Protein AF-A0A2D1VJM4-F1 (afdb_monomer)

Foldseek 3Di:
DCVVVVVVVVVVVVVPVVDDDDPCCCVVQVVVDCVSVVVVVVVVVVVVVVVVVVCCQVDDPVNDCVVNNDHVVCVVVVVVVVVLVVQLVVCVVVVDDSVRSNVPDDD

Radius of gyration: 26.11 Å; Cα contacts (8 Å, |Δi|>4): 42; chains: 1; bounding box: 46×23×72 Å

InterPro domains:
  IPR000932 Photosystem antenna protein-like [PF00421] (1-107)
  IPR036001 Photosystem antenna protein-like superfamily [SSF161077] (1-107)

Organism: Pinus pinaster (NCBI:txid71647)

Solvent-accessible surface area (backbone atoms only — not comparable to full-atom values): 6315 Å² total; per-residue (Å²): 109,68,68,65,53,49,56,50,49,52,55,53,48,54,47,62,74,74,48,81,78,55,68,69,57,38,62,74,59,42,68,88,42,69,64,48,55,52,55,55,46,51,53,53,51,50,52,51,50,54,52,53,53,48,39,60,63,73,50,43,96,89,42,44,45,94,82,72,48,79,46,68,66,43,60,80,66,38,50,66,55,55,53,51,52,50,52,34,52,51,31,44,75,72,70,41,51,74,70,58,23,56,71,70,56,81,133

Mean predicted aligned error: 3.36 Å

Secondary structure (DSSP, 8-state):
-HHHHHHHHHHHHHHHHH-PPPHHHHHHTTTTSHHHHHHHHHHHHHHHHHHHHHHHHH--TTS-HHHH---HHHHHTTHHHHHHHHHHHHHHHTT--HHHHHHTS--

Sequence (107 aa):
HHIAAGILGILAGLFHLSVRPPQRLYVGLRMGNIETVLSSSIAAVFFAAFIVAGTMWYGSATTPVELFGPTRYQWDQGYFQQEIDRRVRAGLAENLSLSEAWSKIPE

Nearest PDB structures (foldseek):
  8c29-assembly1_b  TM=9.956E-01  e=5.196E-12  Picea abies
  7n8o-assembly1_B  TM=9.922E-01  e=6.494E-11  Synechocystis sp. PCC 6803 substr. Kazusa
  8bd3-assembly1_b  TM=9.918E-01  e=1.385E-10  Chlorella ohadii
  8xlp-assembly1_B  TM=9.930E-01  e=3.571E-10  Rhodomonas salina
  8iwh-assembly1_b  TM=9.900E-01  e=7.153E-10  Thalassiosira pseudonana

pLDDT: mean 98.23, std 0.88, range [90.81, 98.81]

Structure (mmCIF, N/CA/C/O backbone):
data_AF-A0A2D1VJM4-F1
#
_entry.id   AF-A0A2D1VJM4-F1
#
loop_
_atom_site.group_PDB
_atom_site.id
_atom_site.type_symbol
_atom_site.label_atom_id
_atom_site.label_alt_id
_atom_site.label_comp_id
_atom_site.label_asym_id
_atom_site.label_entity_id
_atom_site.label_seq_id
_atom_site.pdbx_PDB_ins_code
_atom_site.Cartn_x
_atom_site.Cartn_y
_atom_site.Cartn_z
_atom_site.occupancy
_atom_site.B_iso_or_equiv
_atom_site.auth_seq_id
_atom_site.auth_comp_id
_atom_site.auth_asym_id
_atom_site.auth_atom_id
_atom_site.pdbx_PDB_model_num
ATOM 1 N N . HIS A 1 1 ? 8.755 -8.729 -0.168 1.00 95.94 1 HIS A N 1
ATOM 2 C CA . HIS A 1 1 ? 8.692 -7.934 -1.414 1.00 95.94 1 HIS A CA 1
ATOM 3 C C . HIS A 1 1 ? 10.048 -7.304 -1.750 1.00 95.94 1 HIS A C 1
ATOM 5 O O . HIS A 1 1 ? 10.660 -7.753 -2.708 1.00 95.94 1 HIS A O 1
ATOM 11 N N . HIS A 1 2 ? 10.568 -6.374 -0.933 1.00 98.31 2 HIS A N 1
ATOM 12 C CA . HIS A 1 2 ? 11.827 -5.650 -1.196 1.00 98.31 2 HIS A CA 1
ATOM 13 C C . HIS A 1 2 ? 13.049 -6.530 -1.526 1.00 98.31 2 HIS A C 1
ATOM 15 O O . HIS A 1 2 ? 13.706 -6.272 -2.523 1.00 98.31 2 HIS A O 1
ATOM 21 N N . ILE A 1 3 ? 13.331 -7.588 -0.750 1.00 98.50 3 ILE A N 1
ATOM 22 C CA . ILE A 1 3 ? 14.501 -8.464 -0.9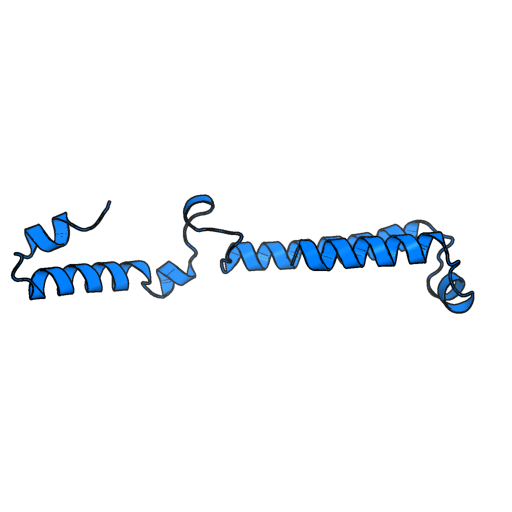83 1.00 98.50 3 ILE A CA 1
ATOM 23 C C . ILE A 1 3 ? 14.431 -9.131 -2.362 1.00 98.50 3 ILE A C 1
ATOM 25 O O . ILE A 1 3 ? 15.349 -9.005 -3.165 1.00 98.50 3 ILE A O 1
ATOM 29 N N . ALA A 1 4 ? 13.320 -9.811 -2.655 1.00 98.69 4 ALA A N 1
ATOM 30 C CA . ALA A 1 4 ? 13.146 -10.523 -3.919 1.00 98.69 4 ALA A CA 1
ATOM 31 C C . ALA A 1 4 ? 13.171 -9.567 -5.125 1.00 98.69 4 ALA A C 1
ATOM 33 O O . ALA A 1 4 ? 13.868 -9.835 -6.102 1.00 98.69 4 ALA A O 1
ATOM 34 N N . ALA A 1 5 ? 12.464 -8.433 -5.038 1.00 98.38 5 ALA A N 1
ATOM 35 C CA . ALA A 1 5 ? 12.463 -7.418 -6.091 1.00 98.38 5 ALA A CA 1
ATOM 36 C C . ALA A 1 5 ? 13.851 -6.783 -6.280 1.00 98.38 5 ALA A C 1
ATOM 38 O O . ALA A 1 5 ? 14.261 -6.547 -7.412 1.00 98.38 5 ALA A O 1
ATOM 39 N N . GLY A 1 6 ? 14.597 -6.564 -5.193 1.00 98.44 6 GLY A N 1
ATOM 40 C CA . GLY A 1 6 ? 15.962 -6.041 -5.234 1.00 98.44 6 GLY A CA 1
ATOM 41 C C . GLY A 1 6 ? 16.929 -6.986 -5.947 1.00 98.44 6 GLY A C 1
ATOM 42 O O . GLY A 1 6 ? 17.649 -6.556 -6.845 1.00 98.44 6 GLY A O 1
ATOM 43 N N . ILE A 1 7 ? 16.896 -8.282 -5.617 1.00 98.75 7 ILE A N 1
ATOM 44 C CA . ILE A 1 7 ? 17.716 -9.299 -6.297 1.00 98.75 7 ILE A CA 1
ATOM 45 C C . ILE A 1 7 ? 17.374 -9.348 -7.788 1.00 98.75 7 ILE A C 1
ATOM 47 O O . ILE A 1 7 ? 18.268 -9.292 -8.632 1.00 98.75 7 ILE A O 1
ATOM 51 N N . LEU A 1 8 ? 16.082 -9.397 -8.124 1.00 98.75 8 LEU A N 1
ATOM 52 C CA . LEU A 1 8 ? 15.642 -9.411 -9.516 1.00 98.75 8 LEU A CA 1
ATOM 53 C C . LEU A 1 8 ? 16.064 -8.136 -10.264 1.00 98.75 8 LEU A C 1
ATOM 55 O O . LEU A 1 8 ? 16.500 -8.220 -11.410 1.00 98.75 8 LEU A O 1
ATOM 59 N N . GLY A 1 9 ? 15.990 -6.973 -9.613 1.00 98.62 9 GLY A N 1
ATOM 60 C CA . GLY A 1 9 ? 16.422 -5.693 -10.169 1.00 98.62 9 GLY A CA 1
ATOM 61 C C . GLY A 1 9 ? 17.912 -5.663 -10.511 1.00 98.62 9 GLY A C 1
ATOM 62 O O . GLY A 1 9 ? 18.275 -5.175 -11.579 1.00 98.62 9 GLY A O 1
ATOM 63 N N . ILE A 1 10 ? 18.770 -6.246 -9.666 1.00 98.75 10 ILE A N 1
ATOM 64 C CA . ILE A 1 10 ? 20.211 -6.372 -9.948 1.00 98.75 10 ILE A CA 1
ATOM 65 C C . ILE A 1 10 ? 20.442 -7.249 -11.182 1.00 98.75 10 ILE A C 1
ATOM 67 O O . ILE A 1 10 ? 21.172 -6.854 -12.091 1.00 98.75 10 ILE A O 1
ATOM 71 N N . LEU A 1 11 ? 19.795 -8.416 -11.245 1.00 98.81 11 LEU A N 1
ATOM 72 C CA . LEU A 1 11 ? 19.932 -9.333 -12.380 1.00 98.81 11 LEU A CA 1
ATOM 73 C C . LEU A 1 11 ? 19.446 -8.693 -13.690 1.00 98.81 11 LEU A C 1
ATOM 75 O O . LEU A 1 11 ? 20.138 -8.763 -14.706 1.00 98.81 11 LEU A O 1
ATOM 79 N N . ALA A 1 12 ? 18.295 -8.018 -13.661 1.00 98.69 12 ALA A N 1
ATOM 80 C CA . ALA A 1 12 ? 17.764 -7.290 -14.810 1.00 98.69 12 ALA A CA 1
ATOM 81 C C . ALA A 1 12 ? 18.677 -6.122 -15.225 1.00 98.69 12 ALA A C 1
ATOM 83 O O . ALA A 1 12 ? 18.902 -5.908 -16.416 1.00 98.69 12 ALA A O 1
ATOM 84 N N . GLY A 1 13 ? 19.254 -5.399 -14.261 1.00 98.56 13 GLY A N 1
ATOM 85 C CA . GLY A 1 13 ? 20.226 -4.337 -14.518 1.00 98.56 13 GLY A CA 1
ATOM 86 C C . GLY A 1 13 ? 21.481 -4.850 -15.229 1.00 98.56 13 GLY A C 1
ATOM 87 O O . GLY A 1 13 ? 21.880 -4.292 -16.250 1.00 98.56 13 GLY A O 1
ATOM 88 N N . LEU A 1 14 ? 22.061 -5.958 -14.753 1.00 98.81 14 LEU A N 1
ATOM 89 C CA . LEU A 1 14 ? 23.212 -6.604 -15.400 1.00 98.81 14 LEU A CA 1
ATOM 90 C C . LEU A 1 14 ? 22.886 -7.066 -16.823 1.00 98.81 14 LEU A C 1
ATOM 92 O O . LEU A 1 14 ? 23.695 -6.879 -17.735 1.00 98.81 14 LEU A O 1
ATOM 96 N N . PHE A 1 15 ? 21.690 -7.617 -17.033 1.00 98.69 15 PHE A N 1
ATOM 97 C CA . PHE A 1 15 ? 21.215 -7.979 -18.364 1.00 98.69 15 PHE A CA 1
ATOM 98 C C . PHE A 1 15 ? 21.153 -6.756 -19.295 1.00 98.69 15 PHE A C 1
ATOM 100 O O . PHE A 1 15 ? 21.707 -6.797 -20.393 1.00 98.69 15 PHE A O 1
ATOM 107 N N . HIS A 1 16 ? 20.560 -5.645 -18.846 1.00 98.50 16 HIS A N 1
ATOM 108 C CA . HIS A 1 16 ? 20.438 -4.422 -19.646 1.00 98.50 16 HIS A CA 1
ATOM 109 C C . HIS A 1 16 ? 21.773 -3.709 -19.924 1.00 98.50 16 HIS A C 1
ATOM 111 O O . HIS A 1 16 ? 21.878 -3.006 -20.928 1.00 98.50 16 HIS A O 1
ATOM 117 N N . LEU A 1 17 ? 22.799 -3.908 -19.091 1.00 98.56 17 LEU A N 1
ATOM 118 C CA . LEU A 1 17 ? 24.168 -3.455 -19.376 1.00 98.56 17 LEU A CA 1
ATOM 119 C C . LEU A 1 17 ? 24.879 -4.342 -20.405 1.00 98.56 17 LEU A C 1
ATOM 121 O O . LEU A 1 17 ? 25.684 -3.853 -21.195 1.00 98.56 17 LEU A O 1
ATOM 125 N N . SER A 1 18 ? 24.588 -5.642 -20.392 1.00 98.62 18 SER A N 1
ATOM 126 C CA . SER A 1 18 ? 25.315 -6.641 -21.183 1.00 98.62 18 SER A CA 1
ATOM 127 C C . SER A 1 18 ? 24.720 -6.862 -22.577 1.00 98.62 18 SER A C 1
ATOM 129 O O . SER A 1 18 ? 25.409 -7.353 -23.469 1.00 98.62 18 SER A O 1
ATOM 131 N N . VAL A 1 19 ? 23.442 -6.525 -22.783 1.00 98.62 19 VAL A N 1
ATOM 132 C CA . VAL A 1 19 ? 22.688 -6.876 -23.995 1.00 98.62 19 VAL A CA 1
ATOM 133 C C . VAL A 1 19 ? 22.093 -5.631 -24.653 1.00 98.62 19 VAL A C 1
ATOM 135 O O . VAL A 1 19 ? 21.367 -4.858 -24.031 1.00 98.62 19 VAL A O 1
ATOM 138 N N . ARG A 1 20 ? 22.366 -5.441 -25.952 1.00 98.50 20 ARG A N 1
ATOM 139 C CA . ARG A 1 20 ? 21.769 -4.353 -26.749 1.00 98.50 20 ARG A CA 1
ATOM 140 C C . ARG A 1 20 ? 20.321 -4.691 -27.142 1.00 98.50 20 ARG A C 1
ATOM 142 O O . ARG A 1 20 ? 20.020 -5.862 -27.377 1.00 98.50 20 ARG A O 1
ATOM 149 N N . PRO A 1 21 ? 19.426 -3.693 -27.278 1.00 98.12 21 PRO A N 1
ATOM 150 C CA . PRO A 1 21 ? 18.046 -3.942 -27.685 1.00 98.12 21 PRO A CA 1
ATOM 151 C C . PRO A 1 21 ? 17.944 -4.587 -29.080 1.00 98.12 21 PRO A C 1
ATOM 153 O O . PRO A 1 21 ? 18.660 -4.174 -29.996 1.00 98.12 21 PRO A O 1
ATOM 156 N N . PRO A 1 22 ? 17.015 -5.536 -29.294 1.00 98.44 22 PRO A N 1
ATOM 157 C CA . PRO A 1 22 ? 16.700 -6.049 -30.624 1.00 98.44 22 PRO A CA 1
ATOM 158 C C . PRO A 1 22 ? 16.214 -4.941 -31.567 1.00 98.44 22 PRO A C 1
ATOM 160 O O . PRO A 1 22 ? 15.420 -4.087 -31.169 1.00 98.44 22 PRO A O 1
ATOM 163 N N . GLN A 1 23 ? 16.598 -5.006 -32.847 1.00 98.38 23 GLN A N 1
ATOM 164 C CA . GLN A 1 23 ? 16.257 -3.987 -33.854 1.00 98.38 23 GLN A CA 1
ATOM 165 C C . GLN A 1 23 ? 14.749 -3.693 -33.926 1.00 98.38 23 GLN A C 1
ATOM 167 O O . GLN A 1 23 ? 14.346 -2.532 -33.980 1.00 98.38 23 GLN A O 1
ATOM 172 N N . ARG A 1 24 ? 13.909 -4.737 -33.886 1.00 98.50 24 ARG A N 1
ATOM 173 C CA . ARG A 1 24 ? 12.443 -4.595 -33.945 1.00 98.50 24 ARG A CA 1
ATOM 174 C C . ARG A 1 24 ? 11.897 -3.753 -32.791 1.00 98.50 24 ARG A C 1
ATOM 176 O O . ARG A 1 24 ? 11.053 -2.896 -33.024 1.00 98.50 24 ARG A O 1
ATOM 183 N N . LEU A 1 25 ? 12.399 -3.966 -31.572 1.00 98.25 25 LEU A N 1
ATOM 184 C CA . LEU A 1 25 ? 11.988 -3.196 -30.395 1.00 98.25 25 LEU A CA 1
ATOM 185 C C . LEU A 1 25 ? 12.560 -1.779 -30.431 1.00 98.25 25 LEU A C 1
ATOM 187 O O . LEU A 1 25 ? 11.837 -0.833 -30.140 1.00 98.25 25 LEU A O 1
ATOM 191 N N . TYR A 1 26 ? 13.824 -1.627 -30.838 1.00 98.44 26 TYR A N 1
ATOM 192 C CA . TYR A 1 26 ? 14.471 -0.319 -30.933 1.00 98.44 26 TYR A CA 1
ATOM 193 C C . TYR A 1 26 ? 13.706 0.632 -31.861 1.00 98.44 26 TYR A C 1
ATOM 195 O O . TYR A 1 26 ? 13.426 1.772 -31.491 1.00 98.44 26 TYR A O 1
ATOM 203 N N . VAL A 1 27 ? 13.319 0.146 -33.045 1.00 98.12 27 VAL A N 1
ATOM 204 C CA . VAL A 1 27 ? 12.540 0.924 -34.019 1.00 98.12 27 VAL A CA 1
ATOM 205 C C . VAL A 1 27 ? 11.081 1.051 -33.582 1.00 98.12 27 VAL A C 1
ATOM 207 O O . VAL A 1 27 ? 10.547 2.158 -33.575 1.00 98.12 27 VAL A O 1
ATOM 210 N N . GLY A 1 28 ? 10.444 -0.054 -33.179 1.00 98.25 28 GLY A N 1
ATOM 211 C CA . GLY A 1 28 ? 9.023 -0.076 -32.818 1.00 98.25 28 GLY A CA 1
ATOM 212 C C . GLY A 1 28 ? 8.679 0.835 -31.638 1.00 98.25 28 GLY A C 1
ATOM 213 O O . GLY A 1 28 ? 7.645 1.494 -31.660 1.00 98.25 28 GLY A O 1
ATOM 214 N N . LEU A 1 29 ? 9.573 0.927 -30.649 1.00 98.25 29 LEU A N 1
ATOM 215 C CA . LEU A 1 29 ? 9.426 1.799 -29.479 1.00 98.25 29 LEU A CA 1
ATOM 216 C C . LEU A 1 29 ? 10.178 3.130 -29.615 1.00 98.25 29 LEU A C 1
ATOM 218 O O . LEU A 1 29 ? 10.233 3.892 -28.660 1.00 98.25 29 LEU A O 1
ATOM 222 N N . ARG A 1 30 ? 10.777 3.423 -30.777 1.00 98.19 30 ARG A N 1
ATOM 223 C CA . ARG A 1 30 ? 11.528 4.666 -31.030 1.00 98.19 30 ARG A CA 1
ATOM 224 C C . ARG A 1 30 ? 12.593 4.971 -29.964 1.00 98.19 30 ARG A C 1
ATOM 226 O O . ARG A 1 30 ? 12.749 6.119 -29.558 1.00 98.19 30 ARG A O 1
ATOM 233 N N . MET A 1 31 ? 13.368 3.968 -29.547 1.00 98.38 31 MET A N 1
ATOM 234 C CA . MET A 1 31 ? 14.315 4.058 -28.417 1.00 98.38 31 MET A CA 1
ATOM 235 C C . MET A 1 31 ? 15.456 5.083 -28.591 1.00 98.38 31 MET A C 1
ATOM 237 O O . MET A 1 31 ? 16.204 5.326 -27.649 1.00 98.38 31 MET A O 1
ATOM 241 N N . GLY A 1 32 ? 15.614 5.681 -29.777 1.00 97.81 32 GLY A N 1
ATOM 242 C CA . GLY A 1 32 ? 16.527 6.807 -30.010 1.00 97.81 32 GLY A CA 1
ATOM 243 C C . GLY A 1 32 ? 15.966 8.185 -29.622 1.00 97.81 32 GLY A C 1
ATOM 244 O O . GLY A 1 32 ? 16.732 9.142 -29.579 1.00 97.81 32 GLY A O 1
ATOM 245 N N . ASN A 1 33 ? 14.661 8.308 -29.345 1.00 98.31 33 ASN A N 1
ATOM 246 C CA . ASN A 1 33 ? 14.027 9.554 -28.904 1.00 98.31 33 ASN A CA 1
ATOM 247 C C . ASN A 1 33 ? 13.815 9.537 -27.383 1.00 98.31 33 ASN A C 1
ATOM 249 O O . ASN A 1 33 ? 13.131 8.659 -26.863 1.00 98.31 33 ASN A O 1
ATOM 253 N N . ILE A 1 34 ? 14.329 10.541 -26.672 1.00 98.06 34 ILE A N 1
ATOM 254 C CA . ILE A 1 34 ? 14.187 10.656 -25.215 1.00 98.06 34 ILE A CA 1
ATOM 255 C C . ILE A 1 34 ? 12.728 10.785 -24.752 1.00 98.06 34 ILE A C 1
ATOM 257 O O . ILE A 1 34 ? 12.383 10.313 -23.668 1.00 98.06 34 ILE A O 1
ATOM 261 N N . GLU A 1 35 ? 11.842 11.344 -25.578 1.00 98.50 35 GLU A N 1
ATOM 262 C CA . GLU A 1 35 ? 10.423 11.480 -25.233 1.00 98.50 35 GLU A CA 1
ATOM 263 C C . GLU A 1 35 ? 9.735 10.124 -25.032 1.00 98.50 35 GLU A C 1
ATOM 265 O O . GLU A 1 35 ? 8.776 10.038 -24.267 1.00 98.50 35 GLU A O 1
ATOM 270 N N . THR A 1 36 ? 10.239 9.036 -25.635 1.00 98.44 36 THR A N 1
ATOM 271 C CA . THR A 1 36 ? 9.680 7.704 -25.360 1.00 98.44 36 THR A CA 1
ATOM 272 C C . THR A 1 36 ? 9.942 7.263 -23.923 1.00 98.44 36 THR A C 1
ATOM 274 O O . THR A 1 36 ? 9.083 6.617 -23.325 1.00 98.44 36 THR A O 1
ATOM 277 N N . VAL A 1 37 ? 11.091 7.643 -23.352 1.00 98.44 37 VAL A N 1
ATOM 278 C CA . VAL A 1 37 ? 11.427 7.364 -21.952 1.00 98.44 37 VAL A CA 1
ATOM 279 C C . VAL A 1 37 ? 10.566 8.229 -21.042 1.00 98.44 37 VAL A C 1
ATOM 281 O O . VAL A 1 37 ? 10.057 7.727 -20.041 1.00 98.44 37 VAL A O 1
ATOM 284 N N . LEU A 1 38 ? 10.336 9.496 -21.406 1.00 98.50 38 LEU A N 1
ATOM 285 C CA . LEU A 1 38 ? 9.407 10.369 -20.685 1.00 98.50 38 LEU A CA 1
ATOM 286 C C . LEU A 1 38 ? 7.996 9.767 -20.659 1.00 98.50 38 LEU A C 1
ATOM 288 O O . LEU A 1 38 ? 7.415 9.618 -19.586 1.00 98.50 38 LEU A O 1
ATOM 292 N N . SER A 1 39 ? 7.479 9.347 -21.816 1.00 98.56 39 SER A N 1
ATOM 293 C CA . SER A 1 39 ? 6.146 8.751 -21.934 1.00 98.56 39 SER A CA 1
ATOM 294 C C . SER A 1 39 ? 5.999 7.492 -21.079 1.00 98.56 39 SER A C 1
ATOM 296 O O . SER A 1 39 ? 5.024 7.371 -20.335 1.00 98.56 39 SER A O 1
ATOM 298 N N . SER A 1 40 ? 6.950 6.554 -21.152 1.00 98.44 40 SER A N 1
ATOM 299 C CA . SER A 1 40 ? 6.888 5.331 -20.343 1.00 98.44 40 SER A CA 1
ATOM 300 C C . SER A 1 40 ? 7.057 5.615 -18.848 1.00 98.44 40 SER A C 1
ATOM 302 O O . SER A 1 40 ? 6.423 4.960 -18.022 1.00 98.44 40 SER A O 1
ATOM 304 N N . SER A 1 41 ? 7.873 6.610 -18.488 1.00 98.56 41 SER A N 1
ATOM 305 C CA . SER A 1 41 ? 8.113 6.979 -17.087 1.00 98.56 41 SER A CA 1
ATOM 306 C C . SER A 1 41 ? 6.892 7.642 -16.453 1.00 98.56 41 SER A C 1
ATOM 308 O O . SER A 1 41 ? 6.547 7.302 -15.325 1.00 98.56 41 SER A O 1
ATOM 310 N N . ILE A 1 42 ? 6.186 8.521 -17.177 1.00 98.62 42 ILE A N 1
ATOM 311 C CA . ILE A 1 42 ? 4.924 9.114 -16.702 1.00 98.62 42 ILE A CA 1
ATOM 312 C C . ILE A 1 42 ? 3.899 8.014 -16.416 1.00 98.62 42 ILE A C 1
ATOM 314 O O . ILE A 1 42 ? 3.275 8.027 -15.356 1.00 98.62 42 ILE A O 1
ATOM 318 N N . ALA A 1 43 ? 3.762 7.033 -17.313 1.00 98.75 43 ALA A N 1
ATOM 319 C CA . ALA A 1 43 ? 2.851 5.910 -17.104 1.00 98.75 43 ALA A CA 1
ATOM 320 C C . ALA A 1 43 ? 3.209 5.098 -15.843 1.00 98.75 43 ALA A C 1
ATOM 322 O O . ALA A 1 43 ? 2.326 4.780 -15.046 1.00 98.75 43 ALA A O 1
ATOM 323 N N . ALA A 1 44 ? 4.497 4.809 -15.621 1.00 98.69 44 ALA A N 1
ATOM 324 C CA . ALA A 1 44 ? 4.958 4.079 -14.439 1.00 98.69 44 ALA A CA 1
ATOM 325 C C . ALA A 1 44 ? 4.739 4.861 -13.129 1.00 98.69 44 ALA A C 1
ATOM 327 O O . ALA A 1 44 ? 4.289 4.289 -12.135 1.00 98.69 44 ALA A O 1
ATOM 328 N N . VAL A 1 45 ? 5.015 6.169 -13.124 1.00 98.69 45 VAL A N 1
ATOM 329 C CA . VAL A 1 45 ? 4.810 7.033 -11.948 1.00 98.69 45 VAL A CA 1
ATOM 330 C C . VAL A 1 45 ? 3.324 7.190 -11.636 1.00 98.69 45 VAL A C 1
ATOM 332 O O . VAL A 1 45 ? 2.931 7.079 -10.478 1.00 98.69 45 VAL A O 1
ATOM 335 N N . PHE A 1 46 ? 2.485 7.389 -12.655 1.00 98.38 46 PHE A N 1
ATOM 336 C CA . PHE A 1 46 ? 1.033 7.444 -12.491 1.00 98.38 46 PHE A CA 1
ATOM 337 C C . PHE A 1 46 ? 0.492 6.136 -11.911 1.00 98.38 46 PHE A C 1
ATOM 339 O O . PHE A 1 46 ? -0.267 6.160 -10.946 1.00 98.38 46 PHE A O 1
ATOM 346 N N . PHE A 1 47 ? 0.937 4.990 -12.433 1.00 98.56 47 PHE A N 1
ATOM 347 C CA . PHE A 1 47 ? 0.586 3.689 -11.872 1.00 98.56 47 PHE A CA 1
ATOM 348 C C . PHE A 1 47 ? 0.937 3.605 -10.379 1.00 98.56 47 PHE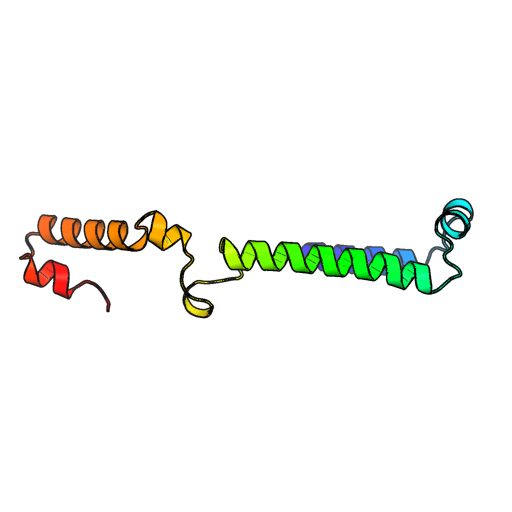 A C 1
ATOM 350 O O . PHE A 1 47 ? 0.070 3.287 -9.566 1.00 98.56 47 PHE A O 1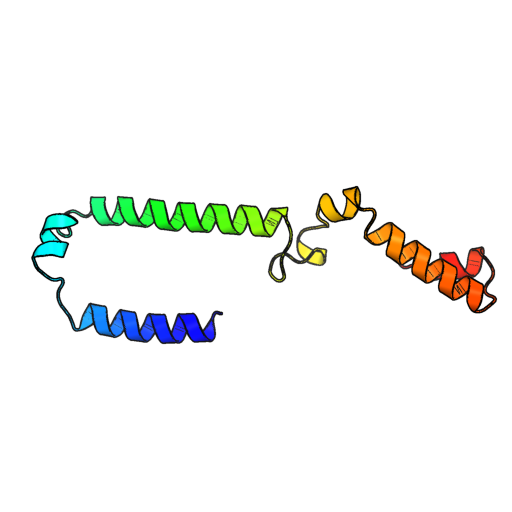
ATOM 357 N N . ALA A 1 48 ? 2.166 3.968 -9.998 1.00 98.69 48 ALA A N 1
ATOM 358 C CA . ALA A 1 48 ? 2.579 3.976 -8.596 1.00 98.69 48 ALA A CA 1
ATOM 359 C C . ALA A 1 48 ? 1.712 4.913 -7.734 1.00 98.69 48 ALA A C 1
ATOM 361 O O . ALA A 1 48 ? 1.292 4.520 -6.646 1.00 98.69 48 ALA A O 1
ATOM 362 N N . ALA A 1 49 ? 1.391 6.111 -8.236 1.00 98.81 49 ALA A N 1
ATOM 363 C CA . ALA A 1 49 ? 0.554 7.091 -7.546 1.00 98.81 49 ALA A CA 1
ATOM 364 C C . ALA A 1 49 ? -0.850 6.544 -7.228 1.00 98.81 49 ALA A C 1
ATOM 366 O O . ALA A 1 49 ? -1.346 6.720 -6.116 1.00 98.81 49 ALA A O 1
ATOM 367 N N . PHE A 1 50 ? -1.473 5.826 -8.167 1.00 98.69 50 PHE A N 1
ATOM 368 C CA . PHE A 1 50 ? -2.786 5.212 -7.940 1.00 98.69 50 PHE A CA 1
ATOM 369 C C . PHE A 1 50 ? -2.740 4.087 -6.909 1.00 98.69 50 PHE A C 1
ATOM 371 O O . PHE A 1 50 ? -3.640 3.988 -6.073 1.00 98.69 50 PHE A O 1
ATOM 378 N N . ILE A 1 51 ? -1.686 3.266 -6.929 1.00 98.75 51 ILE A N 1
ATOM 379 C CA . ILE A 1 51 ? -1.515 2.205 -5.933 1.00 98.75 51 ILE A CA 1
ATOM 380 C C . ILE A 1 51 ? -1.388 2.805 -4.531 1.00 98.75 51 ILE A C 1
ATOM 382 O O . ILE A 1 51 ? -2.104 2.369 -3.630 1.00 98.75 51 ILE A O 1
ATOM 386 N N . VAL A 1 52 ? -0.545 3.827 -4.342 1.00 98.75 52 VAL A N 1
ATOM 387 C CA . VAL A 1 52 ? -0.366 4.439 -3.013 1.00 98.75 52 VAL A CA 1
ATOM 388 C C . VAL A 1 52 ? -1.596 5.222 -2.549 1.00 98.75 52 VAL A C 1
ATOM 390 O O . VAL A 1 52 ? -1.897 5.219 -1.359 1.00 98.75 52 VAL A O 1
ATOM 393 N N . ALA A 1 53 ? -2.356 5.835 -3.464 1.00 98.81 53 ALA A N 1
ATOM 394 C CA . ALA A 1 53 ? -3.635 6.458 -3.125 1.00 98.81 53 ALA A CA 1
ATOM 395 C C . ALA A 1 53 ? -4.638 5.416 -2.601 1.00 98.81 53 ALA A C 1
ATOM 397 O O . ALA A 1 53 ? -5.290 5.632 -1.579 1.00 98.81 53 ALA A O 1
ATOM 398 N N . G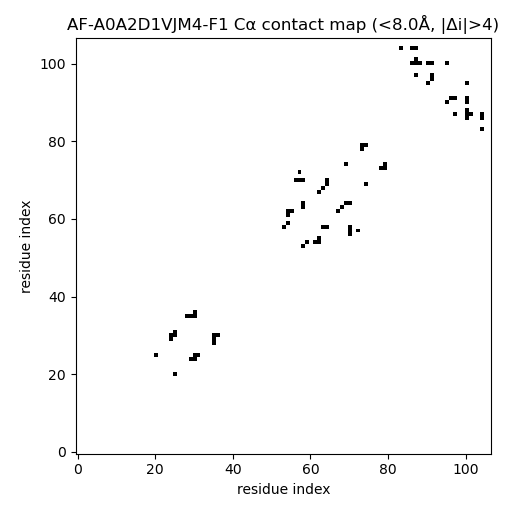LY A 1 54 ? -4.717 4.258 -3.263 1.00 98.69 54 GLY A N 1
ATOM 399 C CA . GLY A 1 54 ? -5.554 3.146 -2.824 1.00 98.69 54 GLY A CA 1
ATOM 400 C C . GLY A 1 54 ? -5.136 2.599 -1.458 1.00 98.69 54 GLY A C 1
ATOM 401 O O . GLY A 1 54 ? -5.964 2.515 -0.553 1.00 98.69 54 GLY A O 1
ATOM 402 N N . THR A 1 55 ? -3.859 2.257 -1.268 1.00 98.81 55 THR A N 1
ATOM 403 C CA . THR A 1 55 ? -3.389 1.679 0.006 1.00 98.81 55 THR A CA 1
ATOM 404 C C . THR A 1 55 ? -3.477 2.659 1.174 1.00 98.81 55 THR A C 1
ATOM 406 O O . THR A 1 55 ? -3.692 2.230 2.309 1.00 98.81 55 THR A O 1
ATOM 409 N N . MET A 1 56 ? -3.368 3.965 0.919 1.00 98.62 56 MET A N 1
ATOM 410 C CA . MET A 1 56 ? -3.627 4.988 1.930 1.00 98.62 56 MET A CA 1
ATOM 411 C C . MET A 1 56 ? -5.106 5.038 2.319 1.00 98.62 56 MET A C 1
ATOM 413 O O . MET A 1 56 ? -5.428 5.037 3.501 1.00 98.62 56 MET A O 1
ATOM 417 N N . TRP A 1 57 ? -6.013 5.031 1.341 1.00 98.69 57 TRP A N 1
ATOM 418 C CA . TRP A 1 57 ? -7.445 5.186 1.602 1.00 98.69 57 TRP A CA 1
ATOM 419 C C . TRP A 1 57 ? -8.098 3.956 2.246 1.00 98.69 57 TRP A C 1
ATOM 421 O O . TRP A 1 57 ? -8.955 4.085 3.121 1.00 98.69 57 TRP A O 1
ATOM 431 N N . TYR A 1 58 ? -7.710 2.757 1.808 1.00 98.50 58 TYR A N 1
ATOM 432 C CA . TYR A 1 58 ? -8.287 1.498 2.292 1.00 98.50 58 TYR A CA 1
ATOM 433 C C . TYR A 1 58 ? -7.537 0.901 3.488 1.00 98.50 58 TYR A C 1
ATOM 435 O O . TYR A 1 58 ? -8.086 0.049 4.184 1.00 98.50 58 TYR A O 1
ATOM 443 N N . GLY A 1 59 ? -6.318 1.370 3.757 1.00 98.19 59 GLY A N 1
ATOM 444 C CA . GLY A 1 59 ? -5.454 0.837 4.803 1.00 98.19 59 GLY A CA 1
ATOM 445 C C . GLY A 1 59 ? -4.640 -0.374 4.339 1.00 98.19 59 GLY A C 1
ATOM 446 O O . GLY A 1 59 ? -5.069 -1.195 3.528 1.00 98.19 59 GLY A O 1
ATOM 447 N N . SER A 1 60 ? -3.418 -0.474 4.852 1.00 98.50 60 SER A N 1
ATOM 448 C CA . SER A 1 60 ? -2.480 -1.560 4.573 1.00 98.50 60 SER A CA 1
ATOM 449 C C . SER A 1 60 ? -1.444 -1.660 5.692 1.00 98.50 60 SER A C 1
ATOM 451 O O . SER A 1 60 ? -1.333 -0.765 6.528 1.00 98.50 60 SER A O 1
ATOM 453 N N . ALA A 1 61 ? -0.611 -2.702 5.672 1.00 98.56 61 ALA A N 1
ATOM 454 C CA . ALA A 1 61 ? 0.499 -2.826 6.619 1.00 98.56 61 ALA A CA 1
ATOM 455 C C . ALA A 1 61 ? 1.512 -1.660 6.542 1.00 98.56 61 ALA A C 1
ATOM 457 O O . ALA A 1 61 ? 2.250 -1.433 7.494 1.00 98.56 61 ALA A O 1
ATOM 458 N N . THR A 1 62 ? 1.561 -0.921 5.426 1.00 98.62 62 THR A N 1
ATOM 459 C CA . THR A 1 62 ? 2.459 0.234 5.245 1.00 98.62 62 THR A CA 1
ATOM 460 C C . THR A 1 62 ? 1.800 1.579 5.558 1.00 98.62 62 THR A C 1
ATOM 462 O O . THR A 1 62 ? 2.465 2.606 5.483 1.00 98.62 62 THR A O 1
ATOM 465 N N . THR A 1 63 ? 0.509 1.592 5.892 1.00 98.62 63 THR A N 1
ATOM 466 C CA . THR A 1 63 ? -0.262 2.795 6.250 1.00 98.62 63 THR A CA 1
ATOM 467 C C . THR A 1 63 ? -0.960 2.578 7.597 1.00 98.62 63 THR A C 1
ATOM 469 O O . THR A 1 63 ? -2.188 2.507 7.661 1.00 98.62 63 THR A O 1
ATOM 472 N N . PRO A 1 64 ? -0.183 2.391 8.685 1.00 98.62 64 PRO A N 1
ATOM 473 C CA . PRO A 1 64 ? -0.728 2.048 9.993 1.00 98.62 64 PRO A CA 1
ATOM 474 C C . PRO A 1 64 ? -1.533 3.202 10.598 1.00 98.62 64 PRO A C 1
ATOM 476 O O . PRO A 1 64 ? -1.146 4.370 10.513 1.00 98.62 64 PRO A O 1
ATOM 479 N N . VAL A 1 65 ? -2.627 2.850 11.276 1.00 98.44 65 VAL A N 1
ATOM 480 C CA . VAL A 1 65 ? -3.582 3.814 11.849 1.00 98.44 65 VAL A CA 1
ATOM 481 C C . VAL A 1 65 ? -2.973 4.721 12.917 1.00 98.44 65 VAL A C 1
ATOM 483 O O . VAL A 1 65 ? -3.394 5.861 13.059 1.00 98.44 65 VAL A O 1
ATOM 486 N N . GLU A 1 66 ? -1.945 4.256 13.624 1.00 98.25 66 GLU A N 1
ATOM 487 C CA . GLU A 1 66 ? -1.228 5.042 14.639 1.00 98.25 66 GLU A CA 1
ATOM 488 C C . GLU A 1 66 ? -0.437 6.210 14.032 1.00 98.25 66 GLU A C 1
ATOM 490 O O . GLU A 1 66 ? -0.172 7.194 14.715 1.00 98.25 66 GLU A O 1
ATOM 495 N N . LEU A 1 67 ? -0.067 6.117 12.748 1.00 98.56 67 LEU A N 1
ATOM 496 C CA . LEU A 1 67 ? 0.700 7.155 12.052 1.00 98.56 67 LEU A CA 1
ATOM 497 C C . LEU A 1 67 ? -0.162 8.004 11.111 1.00 98.56 67 LEU A C 1
ATOM 499 O O . LEU A 1 67 ? 0.160 9.167 10.884 1.00 98.56 67 LEU A O 1
ATOM 503 N N . PHE A 1 68 ? -1.233 7.434 10.550 1.00 98.31 68 PHE A N 1
ATOM 504 C CA . PHE A 1 68 ? -2.047 8.081 9.510 1.00 98.31 68 PHE A CA 1
ATOM 505 C C . PHE A 1 68 ? -3.518 8.296 9.898 1.00 98.31 68 PHE A C 1
ATOM 507 O O . PHE A 1 68 ? -4.272 8.885 9.125 1.00 98.31 68 PHE A O 1
ATOM 514 N N . GLY A 1 69 ? -3.926 7.860 11.089 1.00 98.44 69 GLY A N 1
ATOM 515 C CA . GLY A 1 69 ? -5.317 7.868 11.532 1.00 98.44 69 GLY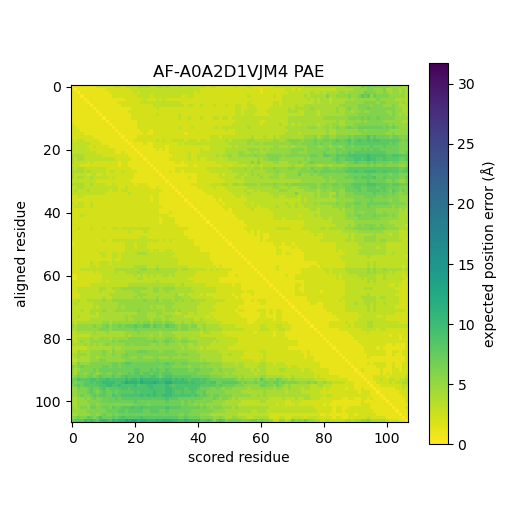 A CA 1
ATOM 516 C C . GLY A 1 69 ? -6.125 6.662 11.026 1.00 98.44 69 GLY A C 1
ATOM 517 O O . GLY A 1 69 ? -5.670 5.908 10.160 1.00 98.44 69 GLY A O 1
ATOM 518 N N . PRO A 1 70 ? -7.328 6.439 11.587 1.00 98.31 70 PRO A N 1
ATOM 519 C CA . PRO A 1 70 ? -8.208 5.358 11.165 1.00 98.31 70 PRO A CA 1
ATOM 520 C C . PRO A 1 70 ? -8.820 5.628 9.787 1.00 98.31 70 PRO A C 1
ATOM 522 O O . PRO A 1 70 ? -8.962 6.772 9.351 1.00 98.31 70 PRO A O 1
ATOM 525 N N . THR A 1 71 ? -9.250 4.566 9.112 1.00 98.69 71 THR A N 1
ATOM 526 C CA . THR A 1 71 ? -9.979 4.700 7.846 1.00 98.69 71 THR A CA 1
ATOM 527 C C . THR A 1 71 ? -11.470 4.905 8.101 1.00 98.69 71 THR A C 1
ATOM 529 O O . THR A 1 71 ? -12.026 4.431 9.095 1.00 98.69 71 THR A O 1
ATOM 532 N N . ARG A 1 72 ? -12.170 5.537 7.149 1.00 98.56 72 ARG A N 1
ATOM 533 C CA . ARG A 1 72 ? -13.638 5.647 7.201 1.00 98.56 72 ARG A CA 1
ATOM 534 C C . ARG A 1 72 ? -14.335 4.290 7.309 1.00 98.56 72 ARG A C 1
ATOM 536 O O . ARG A 1 72 ? -15.394 4.199 7.905 1.00 98.56 72 ARG A O 1
ATOM 543 N N . TYR A 1 73 ? -13.733 3.230 6.772 1.00 98.50 73 TYR A N 1
ATOM 544 C CA . TYR A 1 73 ? -14.331 1.897 6.777 1.00 98.50 73 TYR A CA 1
ATOM 545 C C . TYR A 1 73 ? -14.379 1.303 8.185 1.00 98.50 73 TYR A C 1
ATOM 547 O O . TYR A 1 73 ? -15.321 0.588 8.511 1.00 98.50 73 TYR A O 1
ATOM 555 N N . GLN A 1 74 ? -13.409 1.645 9.039 1.00 98.56 74 GLN A N 1
ATOM 556 C CA . GLN A 1 74 ? -13.436 1.265 10.452 1.00 98.56 74 GLN A CA 1
ATOM 557 C C . GLN A 1 74 ? -14.580 1.963 11.196 1.00 98.56 74 GLN A C 1
ATOM 559 O O . GLN A 1 74 ? -15.208 1.343 12.053 1.00 98.56 74 GLN A O 1
ATOM 564 N N . TRP A 1 75 ? -14.879 3.218 10.849 1.00 98.38 75 TRP A N 1
ATOM 565 C CA . TRP A 1 75 ? -16.034 3.945 11.379 1.00 98.38 75 TRP A CA 1
ATOM 566 C C . TRP A 1 75 ? -17.358 3.382 10.849 1.00 98.38 75 TRP A C 1
ATOM 568 O O . TRP A 1 75 ? -18.211 2.989 11.640 1.00 98.38 75 TRP A O 1
ATOM 578 N N . ASP A 1 76 ? -17.493 3.265 9.525 1.00 98.44 76 ASP A N 1
ATOM 579 C CA . ASP A 1 76 ? -18.708 2.805 8.839 1.00 98.44 76 ASP A CA 1
ATOM 580 C C . ASP A 1 76 ? -19.155 1.407 9.323 1.00 98.44 76 ASP A C 1
ATOM 582 O O . ASP A 1 76 ? -20.343 1.090 9.304 1.00 98.44 76 ASP A O 1
ATOM 586 N N . GLN A 1 77 ? -18.214 0.570 9.777 1.00 98.12 77 GLN A N 1
ATOM 587 C CA . GLN A 1 77 ? -18.470 -0.788 10.276 1.00 98.12 77 GLN A CA 1
ATOM 588 C C . GLN A 1 7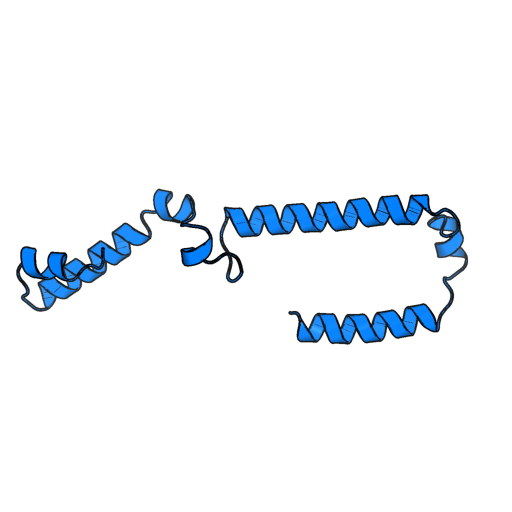7 ? -18.459 -0.906 11.811 1.00 98.12 77 GLN A C 1
ATOM 590 O O . GLN A 1 77 ? -18.655 -2.002 12.339 1.00 98.12 77 GLN A O 1
ATOM 595 N N . GLY A 1 78 ? -18.214 0.185 12.544 1.00 98.31 78 GLY A N 1
ATOM 596 C CA . GLY A 1 78 ? -18.121 0.167 14.006 1.00 98.31 78 GLY A CA 1
ATOM 597 C C . GLY A 1 78 ? -16.984 -0.715 14.537 1.00 98.31 78 GLY A C 1
ATOM 598 O O . GLY A 1 78 ? -17.130 -1.324 15.594 1.00 98.31 78 GLY A O 1
ATOM 599 N N . TYR A 1 79 ? -15.861 -0.811 13.817 1.00 98.56 79 TYR A N 1
ATOM 600 C CA . TYR A 1 79 ? -14.756 -1.732 14.119 1.00 98.56 79 TYR A CA 1
ATOM 601 C C . TYR A 1 79 ? -14.256 -1.601 15.567 1.00 98.56 79 TYR A C 1
ATOM 603 O O . TYR A 1 79 ? -14.195 -2.585 16.303 1.00 98.56 79 TYR A O 1
ATOM 611 N N . PHE A 1 80 ? -13.955 -0.375 16.007 1.00 98.44 80 PHE A N 1
ATOM 612 C CA . PHE A 1 80 ? -13.492 -0.127 17.377 1.00 98.44 80 PHE A CA 1
ATOM 613 C C . PHE A 1 80 ? -14.614 -0.262 18.408 1.00 98.44 80 PHE A C 1
ATOM 615 O O . PHE A 1 80 ? -14.375 -0.768 19.499 1.00 98.44 80 PHE A O 1
ATOM 622 N N . GLN A 1 81 ? -15.844 0.120 18.054 1.00 98.50 81 GLN A N 1
ATOM 623 C CA . GLN A 1 81 ? -17.002 -0.027 18.936 1.00 98.50 81 GLN A CA 1
ATOM 624 C C . GLN A 1 81 ? -17.249 -1.500 19.288 1.00 98.50 81 GLN A C 1
ATOM 626 O O . GLN A 1 81 ? -17.439 -1.825 20.455 1.00 98.50 81 GLN A O 1
ATOM 631 N N . GLN A 1 82 ? -17.174 -2.401 18.305 1.00 98.62 82 GLN A N 1
ATOM 632 C CA . GLN A 1 82 ? -17.336 -3.838 18.534 1.00 98.62 82 GLN A CA 1
ATOM 633 C C . GLN A 1 82 ? -16.272 -4.395 19.491 1.00 98.62 82 GLN A C 1
ATOM 635 O O . GLN A 1 82 ? -16.591 -5.206 20.360 1.00 98.62 82 GLN A O 1
ATOM 640 N N . GLU A 1 83 ? -15.017 -3.956 19.362 1.00 98.44 83 GLU A N 1
ATOM 641 C CA . GLU A 1 83 ? -13.937 -4.389 20.256 1.00 98.44 83 GLU A CA 1
ATOM 642 C C . GLU A 1 83 ? -14.102 -3.830 21.677 1.00 98.44 83 GLU A C 1
ATOM 644 O O . GLU A 1 83 ? -13.891 -4.561 22.648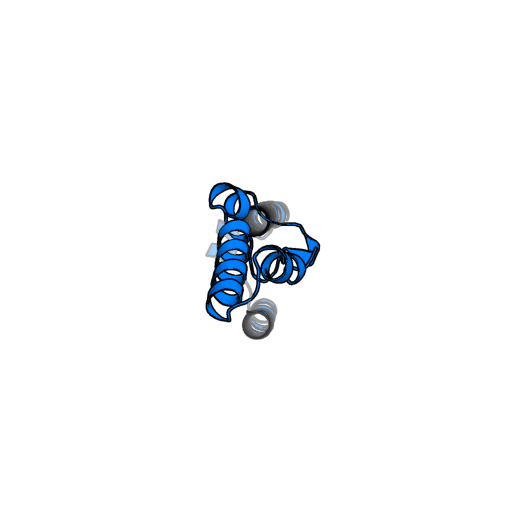 1.00 98.44 83 GLU A O 1
ATOM 649 N N . ILE A 1 84 ? -14.525 -2.570 21.813 1.00 98.62 84 ILE A N 1
ATOM 650 C CA . ILE A 1 84 ? -14.851 -1.964 23.111 1.00 98.62 84 ILE A CA 1
ATOM 651 C C . ILE A 1 84 ? -15.979 -2.755 23.781 1.00 98.62 84 ILE A C 1
ATOM 653 O O . ILE A 1 84 ? -15.813 -3.228 24.907 1.00 98.62 84 ILE A O 1
ATOM 657 N N . ASP A 1 85 ? -17.079 -2.999 23.066 1.00 98.38 85 ASP A N 1
ATOM 658 C CA . ASP A 1 85 ? -18.219 -3.766 23.573 1.00 98.38 85 ASP A CA 1
ATOM 659 C C . ASP A 1 85 ? -17.809 -5.184 23.989 1.00 98.38 85 ASP A C 1
ATOM 661 O O . ASP A 1 85 ? -18.244 -5.687 25.029 1.00 98.38 85 ASP A O 1
ATOM 665 N N . ARG A 1 86 ? -16.939 -5.837 23.209 1.00 98.50 86 ARG A N 1
ATOM 666 C CA . ARG A 1 86 ? -16.411 -7.168 23.532 1.00 98.50 86 ARG A CA 1
ATOM 667 C C . ARG A 1 86 ? -15.622 -7.154 24.843 1.00 98.50 86 ARG A C 1
ATOM 669 O O . ARG A 1 86 ? -15.827 -8.040 25.674 1.00 98.50 86 ARG A O 1
ATOM 676 N N . ARG A 1 87 ? -14.738 -6.170 25.043 1.00 98.44 87 ARG A N 1
ATOM 677 C CA . ARG A 1 87 ? -13.936 -6.034 26.274 1.00 98.44 87 ARG A CA 1
ATOM 678 C C . ARG A 1 87 ? -14.802 -5.735 27.492 1.00 98.44 87 ARG A C 1
ATOM 680 O O . ARG A 1 87 ? -14.619 -6.375 28.524 1.00 98.44 87 ARG A O 1
ATOM 687 N N . VAL A 1 88 ? -15.778 -4.838 27.359 1.00 98.25 88 VAL A N 1
ATOM 688 C CA . VAL A 1 88 ? -16.723 -4.524 28.441 1.00 98.25 88 VAL A CA 1
ATOM 689 C C . VAL A 1 88 ? -17.528 -5.767 28.825 1.00 98.25 88 VAL A C 1
ATOM 691 O O . VAL A 1 88 ? -17.605 -6.104 30.005 1.00 98.25 88 VAL A O 1
ATOM 694 N N . ARG A 1 89 ? -18.069 -6.510 27.848 1.00 98.00 89 ARG A N 1
ATOM 695 C CA . ARG A 1 89 ? -18.813 -7.757 28.112 1.00 98.00 89 ARG A CA 1
ATOM 696 C C . ARG A 1 89 ? -17.958 -8.822 28.794 1.00 98.00 89 ARG A C 1
ATOM 698 O O . ARG A 1 89 ? -18.461 -9.505 29.681 1.00 98.00 89 ARG A O 1
ATOM 705 N N . ALA A 1 90 ? -16.689 -8.956 28.407 1.00 98.19 90 ALA A N 1
ATOM 706 C CA . ALA A 1 90 ? -15.761 -9.867 29.073 1.00 98.19 90 ALA A CA 1
ATOM 707 C C . ALA A 1 90 ? -15.549 -9.473 30.545 1.00 98.19 90 ALA A C 1
ATOM 709 O O . ALA A 1 90 ? -15.661 -10.325 31.420 1.00 98.19 90 ALA A O 1
ATOM 710 N N . GLY A 1 91 ? -15.359 -8.181 30.833 1.00 97.44 91 GLY A N 1
ATOM 711 C CA . GLY A 1 91 ? -15.244 -7.687 32.207 1.00 97.44 91 GLY A CA 1
ATOM 712 C C . GLY A 1 91 ? -16.493 -7.950 33.055 1.00 97.44 91 GLY A C 1
ATOM 713 O O . GLY A 1 91 ? -16.385 -8.372 34.204 1.00 97.44 91 GLY A O 1
ATOM 714 N N . LEU A 1 92 ? -17.687 -7.773 32.482 1.00 97.25 92 LEU A N 1
ATOM 715 C CA . LEU A 1 92 ? -18.945 -8.100 33.163 1.00 97.25 92 LEU A CA 1
ATOM 716 C C . LEU A 1 92 ? -19.073 -9.604 33.456 1.00 97.25 92 LEU A C 1
ATOM 718 O O . LEU A 1 92 ? -19.556 -9.981 34.522 1.00 97.25 92 LEU A O 1
ATOM 722 N N . ALA A 1 93 ? -18.619 -10.469 32.543 1.00 97.56 93 ALA A N 1
ATOM 723 C CA . ALA A 1 93 ? -18.600 -11.920 32.756 1.00 97.56 93 ALA A CA 1
ATOM 724 C C . ALA A 1 93 ? -17.621 -12.346 33.868 1.00 97.56 93 ALA A C 1
ATOM 726 O O . ALA A 1 93 ? -17.822 -13.376 34.508 1.00 97.56 93 ALA A O 1
ATOM 727 N N . GLU A 1 94 ? -16.599 -11.533 34.137 1.00 97.06 94 GLU A N 1
ATOM 728 C CA . GLU A 1 94 ? -15.670 -11.684 35.263 1.00 97.06 94 GLU A CA 1
ATOM 729 C C . GLU A 1 94 ? -16.199 -11.066 36.575 1.00 97.06 94 GLU A C 1
ATOM 731 O O . GLU A 1 94 ? -15.457 -10.948 37.548 1.00 97.06 94 GLU A O 1
ATOM 736 N N . ASN A 1 95 ? -17.489 -10.712 36.636 1.00 97.12 95 ASN A N 1
ATOM 737 C CA . ASN A 1 95 ? -18.166 -10.079 37.777 1.00 97.12 95 ASN A CA 1
ATOM 738 C C . ASN A 1 95 ? -17.666 -8.667 38.133 1.00 97.12 95 ASN A C 1
ATOM 740 O O . ASN A 1 95 ? -17.862 -8.218 39.263 1.00 97.12 95 ASN A O 1
ATOM 744 N N . LEU A 1 96 ? -17.056 -7.940 37.190 1.00 97.38 96 LEU A N 1
ATOM 745 C CA . LEU A 1 96 ? -16.820 -6.506 37.376 1.00 97.38 96 LEU A CA 1
ATOM 746 C C . LEU A 1 96 ? -18.149 -5.744 37.321 1.00 97.38 96 LEU A C 1
ATOM 748 O O . LEU A 1 96 ? -19.054 -6.093 36.557 1.00 97.38 96 LEU A O 1
ATOM 752 N N . SER A 1 97 ? -18.257 -4.658 38.084 1.00 97.56 97 SER A N 1
ATOM 753 C CA . SER A 1 97 ? -19.349 -3.703 37.898 1.00 97.56 97 SER A CA 1
ATOM 754 C C . SER A 1 97 ? -19.231 -2.995 36.544 1.00 97.56 97 SER A C 1
ATOM 756 O O . SER A 1 97 ? -18.159 -2.926 35.939 1.00 97.56 97 SER A O 1
ATOM 758 N N . LEU A 1 98 ? -20.332 -2.398 36.074 1.00 96.69 98 LEU A N 1
ATOM 759 C CA . LEU A 1 98 ? -20.335 -1.640 34.820 1.00 96.69 98 LEU A CA 1
ATOM 760 C C . LEU A 1 98 ? -19.286 -0.516 34.830 1.00 96.69 98 LEU A C 1
ATOM 762 O O . LEU A 1 98 ? -18.565 -0.342 33.852 1.00 96.69 98 LEU A O 1
ATOM 766 N N . SER A 1 99 ? -19.163 0.208 35.946 1.00 97.56 99 SER A N 1
ATOM 767 C CA . SER A 1 99 ? -18.188 1.295 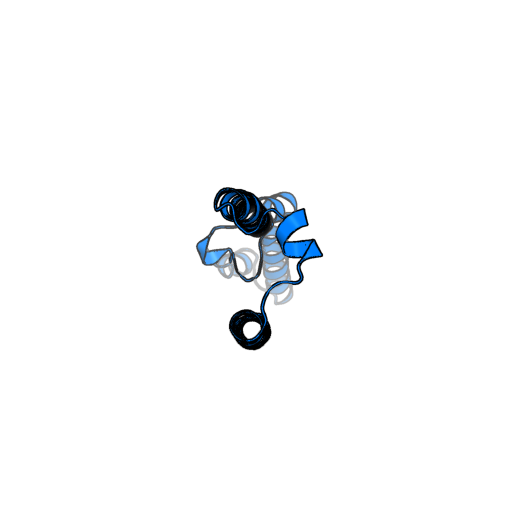36.083 1.00 97.56 99 SER A CA 1
ATOM 768 C C . SER A 1 99 ? -16.742 0.798 36.010 1.00 97.56 99 SER A C 1
ATOM 770 O O . SER A 1 99 ? -15.908 1.466 35.408 1.00 97.56 99 SER A O 1
ATOM 772 N N . GLU A 1 100 ? -16.437 -0.358 36.605 1.00 97.44 100 GLU A N 1
ATOM 773 C CA . GLU A 1 100 ? -15.093 -0.954 36.570 1.00 97.44 100 GLU A CA 1
ATOM 774 C C . GLU A 1 100 ? -14.755 -1.546 35.201 1.00 97.44 100 GLU A C 1
ATOM 776 O O . GLU A 1 100 ? -13.606 -1.500 34.773 1.00 97.44 100 GLU A O 1
ATOM 781 N N . ALA A 1 101 ? -15.739 -2.116 34.502 1.00 97.44 101 ALA A N 1
ATOM 782 C CA . ALA A 1 101 ? -15.531 -2.634 33.155 1.00 97.44 101 ALA A CA 1
ATOM 783 C C . ALA A 1 101 ? -15.200 -1.498 32.169 1.00 97.44 101 ALA A C 1
ATOM 785 O O . ALA A 1 101 ? -14.270 -1.632 31.375 1.00 97.44 101 ALA A O 1
ATOM 786 N N . TRP A 1 102 ? -15.911 -0.367 32.251 1.00 97.94 102 TRP A N 1
ATOM 787 C CA . TRP A 1 102 ? -15.645 0.807 31.413 1.00 97.94 102 TRP A CA 1
ATOM 788 C C . TRP A 1 102 ? -14.348 1.533 31.778 1.00 97.94 102 TRP A C 1
ATOM 790 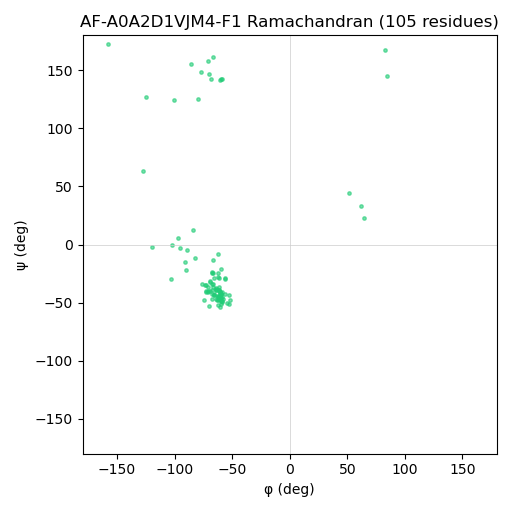O O . TRP A 1 102 ? -13.639 1.964 30.875 1.00 97.94 102 TRP A O 1
ATOM 800 N N . SER A 1 103 ? -13.986 1.621 33.064 1.00 97.62 103 SER A N 1
ATOM 801 C CA . SER A 1 103 ? -12.735 2.276 33.481 1.00 97.62 103 SER A CA 1
ATOM 802 C C . SER A 1 103 ? -11.465 1.540 33.033 1.00 97.62 103 SER A C 1
ATOM 804 O O . SER A 1 103 ? -10.376 2.104 33.095 1.00 97.62 103 SER A O 1
ATOM 806 N N . LYS A 1 104 ? -11.591 0.288 32.573 1.00 96.88 104 LYS A N 1
ATOM 807 C CA . LYS A 1 104 ? -10.493 -0.507 32.002 1.00 96.88 104 LYS A CA 1
ATOM 808 C C . LYS A 1 104 ? -10.317 -0.329 30.487 1.00 96.88 104 LYS A C 1
ATOM 810 O O . LYS A 1 104 ? -9.390 -0.917 29.927 1.00 96.88 104 LYS A O 1
ATOM 815 N N . ILE A 1 105 ? -11.186 0.425 29.810 1.00 98.00 105 ILE A N 1
ATOM 816 C CA . ILE A 1 105 ? -11.025 0.736 28.384 1.00 98.00 105 ILE A CA 1
ATOM 817 C C . ILE A 1 105 ? -10.003 1.878 28.244 1.00 98.00 105 ILE A C 1
ATOM 819 O O . ILE A 1 105 ? -10.192 2.907 28.887 1.00 98.00 105 ILE A O 1
ATOM 823 N N . PRO A 1 106 ? -8.920 1.711 27.457 1.00 97.44 106 PRO A N 1
ATOM 824 C CA . PRO A 1 106 ? -7.969 2.794 27.207 1.00 97.44 106 PRO A CA 1
ATOM 825 C C . PRO A 1 106 ? -8.645 4.007 26.559 1.00 97.44 106 PRO A C 1
ATOM 827 O O . PRO A 1 106 ? -9.524 3.819 25.715 1.00 97.44 106 PRO A O 1
ATOM 830 N N . GLU A 1 107 ? -8.214 5.209 26.956 1.00 90.81 107 GLU A N 1
ATOM 831 C CA . GLU A 1 107 ? -8.599 6.474 26.305 1.00 90.81 107 GLU A CA 1
ATOM 832 C C . GLU A 1 107 ? -8.131 6.548 24.845 1.00 90.81 107 GLU A C 1
ATOM 834 O O . GLU A 1 107 ? -7.020 6.046 24.542 1.00 90.81 107 GLU A O 1
#